Protein AF-A0A1G3PNZ6-F1 (afdb_monomer)

Structure (mmCIF, N/CA/C/O backbone):
data_AF-A0A1G3PNZ6-F1
#
_entry.id   AF-A0A1G3PNZ6-F1
#
loop_
_atom_site.group_PDB
_atom_site.id
_atom_site.type_symbol
_atom_site.label_atom_id
_atom_site.label_alt_id
_atom_site.label_comp_id
_atom_site.label_asym_id
_atom_site.label_entity_id
_atom_site.label_seq_id
_atom_site.pdbx_PDB_ins_code
_atom_site.Cartn_x
_atom_site.Cartn_y
_atom_site.Cartn_z
_atom_site.occupancy
_atom_site.B_iso_or_equiv
_atom_site.auth_seq_id
_atom_site.auth_comp_id
_atom_site.auth_asym_id
_atom_site.auth_atom_id
_atom_site.pdbx_PDB_model_num
ATOM 1 N N . MET A 1 1 ? 7.377 -13.218 5.905 1.00 54.66 1 MET A N 1
ATOM 2 C CA . MET A 1 1 ? 6.316 -12.201 6.117 1.00 54.66 1 MET A CA 1
ATOM 3 C C . MET A 1 1 ? 5.749 -11.751 4.774 1.00 54.66 1 MET A C 1
ATOM 5 O O . MET A 1 1 ? 6.492 -11.226 3.951 1.00 54.66 1 MET A O 1
ATOM 9 N N . SER A 1 2 ? 4.463 -11.990 4.519 1.00 65.81 2 SER A N 1
ATOM 10 C CA . SER A 1 2 ? 3.793 -11.625 3.263 1.00 65.81 2 SER A CA 1
ATOM 11 C C . SER A 1 2 ? 3.656 -10.100 3.144 1.00 65.81 2 SER A C 1
ATOM 13 O O . SER A 1 2 ? 3.146 -9.434 4.042 1.00 65.81 2 SER A O 1
ATOM 15 N N . ARG A 1 3 ? 4.133 -9.515 2.034 1.00 82.06 3 ARG A N 1
ATOM 16 C CA . ARG A 1 3 ? 3.858 -8.110 1.672 1.00 82.06 3 ARG A CA 1
ATOM 17 C C . ARG A 1 3 ? 2.463 -8.030 1.049 1.00 82.06 3 ARG A C 1
ATOM 19 O O . ARG A 1 3 ? 2.340 -7.794 -0.149 1.00 82.06 3 ARG A O 1
ATOM 26 N N . LYS A 1 4 ? 1.432 -8.308 1.845 1.00 88.44 4 LYS A N 1
ATOM 27 C CA . LYS A 1 4 ? 0.030 -8.208 1.434 1.00 88.44 4 LYS A CA 1
ATOM 28 C C . LYS A 1 4 ? -0.676 -7.120 2.236 1.00 88.44 4 LYS A C 1
ATOM 30 O O . LYS A 1 4 ? -0.279 -6.832 3.361 1.00 88.44 4 LYS A O 1
ATOM 35 N N . CYS A 1 5 ? -1.672 -6.495 1.622 1.00 88.62 5 CYS A N 1
ATOM 36 C CA . CYS A 1 5 ? -2.604 -5.632 2.333 1.00 88.62 5 CYS A CA 1
ATOM 37 C C . CYS A 1 5 ? -3.629 -6.491 3.075 1.00 88.62 5 CYS A C 1
ATOM 39 O O . CYS A 1 5 ? -4.235 -7.366 2.460 1.00 88.62 5 CYS A O 1
ATOM 41 N N . ASP A 1 6 ? -3.858 -6.190 4.350 1.00 86.56 6 ASP A N 1
ATOM 42 C CA . ASP A 1 6 ? -4.781 -6.947 5.203 1.00 86.56 6 ASP A CA 1
ATOM 43 C C . ASP A 1 6 ? -6.263 -6.697 4.855 1.00 86.56 6 ASP A C 1
ATOM 45 O O . ASP A 1 6 ? -7.116 -7.496 5.213 1.00 86.56 6 ASP A O 1
ATOM 49 N N . LEU A 1 7 ? -6.576 -5.621 4.118 1.00 84.75 7 LEU A N 1
ATOM 50 C CA . LEU A 1 7 ? -7.949 -5.273 3.716 1.00 84.75 7 LEU A CA 1
ATOM 51 C C . LEU A 1 7 ? -8.332 -5.800 2.338 1.00 84.75 7 LEU A C 1
ATOM 53 O O . LEU A 1 7 ? -9.336 -6.478 2.175 1.00 84.75 7 LEU A O 1
ATOM 57 N N . CYS A 1 8 ? -7.558 -5.435 1.314 1.00 85.25 8 CYS A N 1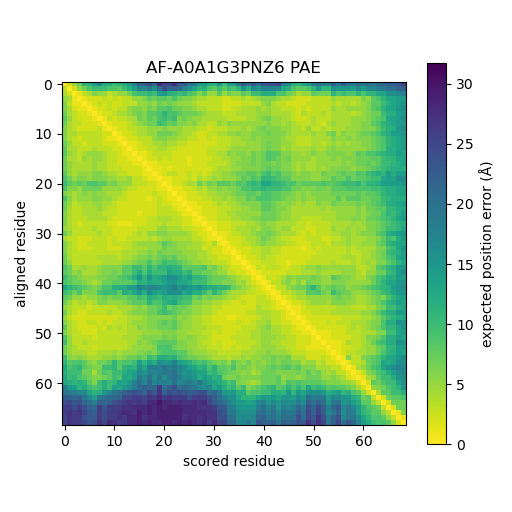
ATOM 58 C CA . CYS A 1 8 ? -7.879 -5.778 -0.073 1.00 85.25 8 CYS A CA 1
ATOM 59 C C . CYS A 1 8 ? -7.118 -7.005 -0.579 1.00 85.25 8 CYS A C 1
ATOM 61 O O . CYS A 1 8 ? -7.262 -7.372 -1.741 1.00 85.25 8 CYS A O 1
ATOM 63 N N . GLY A 1 9 ? -6.231 -7.590 0.230 1.00 87.12 9 GLY A N 1
ATOM 64 C CA . GLY A 1 9 ? -5.435 -8.750 -0.165 1.00 87.12 9 GLY A CA 1
ATOM 65 C C . GLY A 1 9 ? -4.379 -8.476 -1.241 1.00 87.12 9 GLY A C 1
ATOM 66 O O . GLY A 1 9 ? -3.657 -9.405 -1.612 1.00 87.12 9 GLY A O 1
ATOM 67 N N . LYS A 1 10 ? -4.240 -7.227 -1.728 1.00 88.69 10 LYS A N 1
ATOM 68 C CA . LYS A 1 10 ? -3.249 -6.850 -2.751 1.00 88.69 10 LYS A CA 1
ATOM 69 C C . LYS A 1 10 ? -1.867 -7.339 -2.340 1.00 88.69 10 LYS A C 1
ATOM 71 O O . LYS A 1 10 ? -1.368 -6.979 -1.272 1.00 88.69 10 LYS A O 1
ATOM 76 N N . GLY A 1 11 ? -1.270 -8.160 -3.193 1.00 90.38 11 GLY A N 1
ATOM 77 C CA . GLY A 1 11 ? 0.029 -8.777 -2.979 1.00 90.38 11 GLY 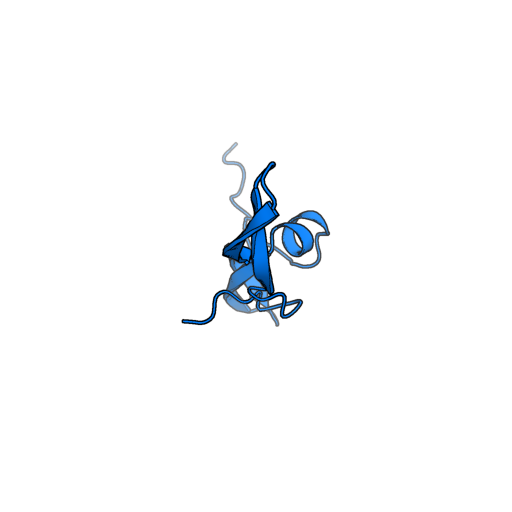A CA 1
ATOM 78 C C . GLY A 1 11 ? 1.042 -8.387 -4.049 1.00 90.38 11 GLY A C 1
ATOM 79 O O . GLY A 1 11 ? 0.724 -7.630 -4.965 1.00 90.38 11 GLY A O 1
ATOM 80 N N . PRO A 1 12 ? 2.277 -8.892 -3.932 1.00 92.19 12 PRO A N 1
ATOM 81 C CA . PRO A 1 12 ? 3.290 -8.680 -4.946 1.00 92.19 12 PRO A CA 1
ATOM 82 C C . PRO A 1 12 ? 2.908 -9.385 -6.249 1.00 92.19 12 PRO A C 1
ATOM 84 O O . PRO A 1 12 ? 2.588 -10.573 -6.236 1.00 92.19 12 PRO A O 1
ATOM 87 N N . VAL A 1 13 ? 3.018 -8.668 -7.362 1.00 92.00 13 VAL A N 1
ATOM 88 C CA . VAL A 1 13 ? 2.837 -9.211 -8.712 1.00 92.00 13 VAL A CA 1
ATOM 89 C C . VAL A 1 13 ? 4.213 -9.464 -9.316 1.00 92.00 13 VAL A C 1
ATOM 91 O O . VAL A 1 13 ? 5.135 -8.666 -9.143 1.00 92.00 13 VAL A O 1
ATOM 94 N N . THR A 1 14 ? 4.384 -10.595 -9.991 1.00 93.19 14 THR A N 1
ATOM 95 C CA . THR A 1 14 ? 5.623 -10.950 -10.691 1.00 93.19 14 THR A CA 1
ATOM 96 C C . THR A 1 14 ? 5.495 -10.678 -12.184 1.00 93.19 14 THR A C 1
ATOM 98 O O . THR A 1 14 ? 4.416 -10.773 -12.759 1.00 93.19 14 THR A O 1
ATOM 101 N N . GLY A 1 15 ? 6.614 -10.365 -12.829 1.00 94.06 15 GLY A N 1
ATOM 102 C CA . GLY A 1 15 ? 6.690 -10.268 -14.284 1.00 94.06 15 GLY A CA 1
ATOM 103 C C . GLY A 1 15 ? 8.106 -9.977 -14.746 1.00 94.06 15 GLY A C 1
ATOM 104 O O . GLY A 1 15 ? 9.066 -10.406 -14.102 1.00 94.06 15 GLY A O 1
ATOM 105 N N . ASN A 1 16 ? 8.233 -9.276 -15.871 1.00 96.50 16 ASN A N 1
ATOM 106 C CA . ASN A 1 16 ? 9.522 -8.944 -16.465 1.00 96.50 16 ASN A CA 1
ATOM 107 C C . ASN A 1 16 ? 9.669 -7.432 -16.640 1.00 96.50 16 ASN A C 1
ATOM 109 O O . ASN A 1 16 ? 8.740 -6.773 -17.100 1.00 96.50 16 ASN A O 1
ATOM 113 N N . SER A 1 17 ? 10.850 -6.909 -16.327 1.00 95.69 17 SER A N 1
ATOM 114 C CA . SER A 1 17 ? 11.300 -5.624 -16.846 1.00 95.69 17 SER A CA 1
ATOM 115 C C . SER A 1 17 ? 11.854 -5.861 -18.249 1.00 95.69 17 SER A C 1
ATOM 117 O O . SER A 1 17 ? 12.644 -6.787 -18.451 1.00 95.69 17 SER A O 1
ATOM 119 N N . VAL A 1 18 ? 11.392 -5.085 -19.225 1.00 95.38 18 VAL A N 1
ATOM 120 C CA . VAL A 1 18 ? 11.768 -5.230 -20.636 1.00 95.38 18 VAL A CA 1
ATOM 121 C C . VAL A 1 18 ? 12.608 -4.021 -21.026 1.00 95.38 18 VAL A C 1
ATOM 123 O O . VAL A 1 18 ? 12.142 -2.889 -20.915 1.00 95.38 18 VAL A O 1
ATOM 126 N N . SER A 1 19 ? 13.854 -4.247 -21.447 1.00 95.38 19 SER A N 1
ATOM 127 C CA . SER A 1 19 ? 14.709 -3.174 -21.968 1.00 95.38 19 SER A CA 1
ATOM 128 C C . SER A 1 19 ? 14.290 -2.752 -23.378 1.00 95.38 19 SER A C 1
ATOM 130 O O . SER A 1 19 ? 13.579 -3.475 -24.073 1.00 95.38 19 SER A O 1
ATOM 132 N N . HIS A 1 20 ? 14.826 -1.623 -23.848 1.00 95.62 20 HIS A N 1
ATOM 133 C CA . HIS A 1 20 ? 14.681 -1.178 -25.238 1.00 95.62 20 HIS A CA 1
ATOM 134 C C . HIS A 1 20 ? 15.116 -2.252 -26.260 1.00 95.62 20 HIS A C 1
ATOM 136 O O . HIS A 1 20 ? 14.492 -2.425 -27.299 1.00 95.62 20 HIS A O 1
ATOM 142 N N . SER A 1 21 ? 16.137 -3.044 -25.919 1.00 96.88 21 SER A N 1
ATOM 143 C CA . SER A 1 21 ? 16.619 -4.195 -26.698 1.00 96.88 21 SER A CA 1
ATOM 144 C C . SER A 1 21 ? 15.861 -5.507 -26.434 1.00 96.88 21 SER A C 1
ATOM 146 O O . SER A 1 21 ? 16.374 -6.581 -26.731 1.00 96.88 21 SER A O 1
ATOM 148 N N . HIS A 1 22 ? 14.663 -5.448 -25.843 1.00 93.88 22 HIS A N 1
ATOM 149 C CA . HIS A 1 22 ? 13.821 -6.600 -25.493 1.00 93.88 22 HIS A CA 1
ATOM 150 C C . HIS A 1 22 ? 14.459 -7.631 -24.546 1.00 93.88 22 HIS A C 1
ATOM 152 O O . HIS A 1 22 ? 13.984 -8.766 -24.438 1.00 93.88 22 HIS A O 1
ATOM 158 N N . LYS A 1 23 ? 15.489 -7.248 -23.783 1.00 95.56 23 LYS A N 1
ATOM 159 C CA . LYS A 1 23 ? 16.030 -8.109 -22.727 1.00 95.56 23 LYS A CA 1
ATOM 160 C C . LYS A 1 23 ? 15.029 -8.151 -21.577 1.00 95.56 23 LYS A C 1
ATOM 162 O O . LYS A 1 23 ? 14.699 -7.116 -21.000 1.00 95.56 23 LYS A O 1
ATOM 167 N N . LYS A 1 24 ? 14.535 -9.351 -21.266 1.00 96.19 24 LYS A N 1
ATOM 168 C CA . LYS A 1 24 ? 13.539 -9.594 -20.215 1.00 96.19 24 LYS A CA 1
ATOM 169 C C . LYS A 1 24 ? 14.247 -10.025 -18.932 1.00 96.19 24 LYS A C 1
ATOM 171 O O . LYS A 1 24 ? 14.793 -11.124 -18.878 1.00 96.19 24 LYS A O 1
ATOM 176 N N . THR A 1 25 ? 14.218 -9.190 -17.898 1.00 96.12 25 THR A N 1
ATOM 177 C CA . THR A 1 25 ? 14.719 -9.536 -16.557 1.00 96.12 25 THR A CA 1
ATOM 178 C C . THR A 1 25 ? 13.556 -9.736 -15.594 1.00 96.12 25 THR A C 1
ATOM 180 O O . THR A 1 25 ? 12.589 -8.978 -15.608 1.00 96.12 25 THR A O 1
ATOM 183 N N . ARG A 1 26 ? 13.615 -10.775 -14.754 1.00 95.25 26 ARG A N 1
ATOM 184 C CA . ARG A 1 26 ? 12.549 -11.061 -13.782 1.00 95.25 26 ARG A CA 1
ATOM 185 C C . ARG A 1 26 ? 12.469 -9.934 -12.754 1.00 95.25 26 ARG A C 1
ATOM 187 O O . ARG A 1 26 ? 13.475 -9.563 -12.160 1.00 95.25 26 ARG A O 1
ATOM 194 N N . THR A 1 27 ? 11.267 -9.421 -12.516 1.00 94.38 27 THR A N 1
ATOM 195 C CA . THR A 1 27 ? 11.006 -8.393 -11.504 1.00 94.38 27 THR A CA 1
ATOM 196 C C . THR A 1 27 ? 9.726 -8.692 -10.726 1.00 94.38 27 THR A C 1
ATOM 198 O O . THR A 1 27 ? 8.901 -9.528 -11.112 1.00 94.38 27 THR A O 1
ATOM 201 N N . ARG A 1 28 ? 9.576 -8.013 -9.591 1.00 92.06 28 ARG A N 1
ATOM 202 C CA . ARG A 1 28 ? 8.402 -8.079 -8.726 1.00 92.06 28 ARG A CA 1
ATOM 203 C C . ARG A 1 28 ? 7.952 -6.663 -8.390 1.00 92.06 28 ARG A C 1
ATOM 205 O O . ARG A 1 28 ? 8.694 -5.916 -7.758 1.00 92.06 28 ARG A O 1
ATOM 212 N N . TRP A 1 29 ? 6.705 -6.341 -8.711 1.00 91.75 29 TRP A N 1
ATOM 213 C CA . TRP A 1 29 ? 6.053 -5.118 -8.257 1.00 91.75 29 TRP A CA 1
ATOM 214 C C . TRP A 1 29 ? 5.383 -5.379 -6.917 1.00 91.75 29 TRP A C 1
ATOM 216 O O . TRP A 1 29 ? 4.516 -6.245 -6.788 1.00 91.75 29 TRP A O 1
ATOM 226 N N . VAL A 1 30 ? 5.825 -4.659 -5.892 1.00 91.38 30 VAL A N 1
ATOM 227 C CA . VAL A 1 30 ? 5.250 -4.736 -4.548 1.00 91.38 30 VAL A CA 1
ATOM 228 C C . VAL A 1 30 ? 4.247 -3.597 -4.352 1.00 91.38 30 VAL A C 1
ATOM 230 O O . VAL A 1 30 ? 4.531 -2.474 -4.768 1.00 91.38 30 VAL A O 1
ATOM 233 N N . PRO A 1 31 ? 3.094 -3.843 -3.705 1.00 90.19 31 PRO A N 1
ATOM 234 C CA . PRO A 1 31 ? 2.193 -2.764 -3.327 1.00 90.19 31 PRO A CA 1
ATOM 235 C C . PRO A 1 31 ? 2.872 -1.846 -2.304 1.00 90.19 31 PRO A C 1
ATOM 237 O O . PRO A 1 31 ? 3.628 -2.309 -1.443 1.00 90.19 31 PRO A O 1
ATOM 240 N N . ASN A 1 32 ? 2.578 -0.546 -2.371 1.00 90.31 32 ASN A N 1
ATOM 241 C CA . ASN A 1 32 ? 3.036 0.423 -1.377 1.00 90.31 32 ASN A CA 1
ATOM 242 C C . ASN A 1 32 ? 2.241 0.228 -0.076 1.00 90.31 32 ASN A C 1
ATOM 244 O O . ASN A 1 32 ? 1.122 0.729 0.055 1.00 90.31 32 ASN A O 1
ATOM 248 N N . LEU A 1 33 ? 2.788 -0.574 0.841 1.00 90.50 33 LEU A N 1
ATOM 24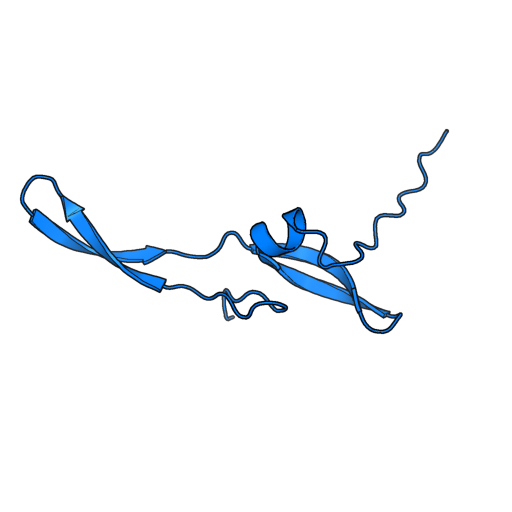9 C CA . LEU A 1 33 ? 2.167 -0.916 2.119 1.00 90.50 33 LEU A CA 1
ATOM 250 C C . LEU A 1 33 ? 2.694 -0.015 3.236 1.00 90.50 33 LEU A C 1
ATOM 252 O O . LEU A 1 33 ? 3.901 0.077 3.452 1.00 90.50 33 LEU A O 1
ATOM 256 N N . ARG A 1 34 ? 1.781 0.569 4.010 1.00 88.88 34 ARG A N 1
ATOM 257 C CA . ARG A 1 34 ? 2.071 1.301 5.244 1.00 88.88 34 ARG A CA 1
ATOM 258 C C . ARG A 1 34 ? 1.526 0.536 6.441 1.00 88.88 34 ARG A C 1
ATOM 260 O O . ARG A 1 34 ? 0.468 -0.082 6.363 1.00 88.88 34 ARG A O 1
ATOM 267 N N . SER A 1 35 ? 2.267 0.567 7.545 1.00 88.94 35 SER A N 1
ATOM 268 C CA . SER A 1 35 ? 1.799 0.017 8.820 1.00 88.94 35 SER A CA 1
ATOM 269 C C . SER A 1 35 ? 1.145 1.137 9.615 1.00 88.94 35 SER A C 1
ATOM 271 O O . SER A 1 35 ? 1.825 2.109 9.938 1.00 88.94 35 SER A O 1
ATOM 273 N N . ILE A 1 36 ? -0.144 1.007 9.913 1.00 86.44 36 ILE A N 1
ATOM 274 C CA . ILE A 1 36 ? -0.898 1.996 10.690 1.00 86.44 36 ILE A CA 1
ATOM 275 C C . ILE A 1 36 ? -1.658 1.319 11.828 1.00 86.44 36 ILE A C 1
ATOM 277 O O . ILE A 1 36 ? -1.932 0.118 11.772 1.00 86.44 36 ILE A O 1
ATOM 281 N N . ASN A 1 37 ? -2.005 2.106 12.845 1.00 86.25 37 ASN A N 1
ATOM 282 C CA . ASN A 1 37 ? -2.963 1.696 13.861 1.00 86.25 37 ASN A CA 1
ATOM 283 C C . ASN A 1 37 ? -4.365 2.032 13.352 1.00 86.25 37 ASN A C 1
ATOM 285 O O . ASN A 1 37 ? -4.669 3.187 13.038 1.00 86.25 37 ASN A O 1
ATOM 289 N N . ALA A 1 38 ? -5.193 1.005 13.226 1.00 85.69 38 ALA A N 1
ATOM 290 C CA . ALA A 1 38 ? -6.570 1.120 12.788 1.00 85.69 38 ALA A CA 1
ATOM 291 C C . ALA A 1 38 ? -7.497 0.551 13.854 1.00 85.69 38 ALA A C 1
ATOM 293 O O . ALA A 1 38 ? -7.146 -0.402 14.555 1.00 85.69 38 ALA A O 1
ATOM 294 N N . ILE A 1 39 ? -8.687 1.132 13.948 1.00 83.31 39 ILE A N 1
ATOM 295 C CA . ILE A 1 39 ? -9.750 0.604 14.794 1.00 83.31 39 ILE A CA 1
ATOM 296 C C . ILE A 1 39 ? -10.492 -0.443 13.964 1.00 83.31 39 ILE A C 1
ATOM 298 O O . ILE A 1 39 ? -11.150 -0.111 12.981 1.00 83.31 39 ILE A O 1
ATOM 302 N N . ILE A 1 40 ? -10.349 -1.711 14.344 1.00 79.31 40 ILE A N 1
ATOM 303 C CA . ILE A 1 40 ? -11.067 -2.840 13.747 1.00 79.31 40 ILE A CA 1
ATOM 304 C C . ILE A 1 40 ? -11.902 -3.464 14.859 1.00 79.31 40 ILE A C 1
ATOM 306 O O . ILE A 1 40 ? -11.353 -3.856 15.891 1.00 79.31 40 ILE A O 1
ATOM 310 N N . ASP A 1 41 ? -13.218 -3.534 14.664 1.00 78.88 41 ASP A N 1
ATOM 311 C CA . ASP A 1 41 ? -14.170 -4.092 15.636 1.00 78.88 41 ASP A CA 1
ATOM 312 C C . ASP A 1 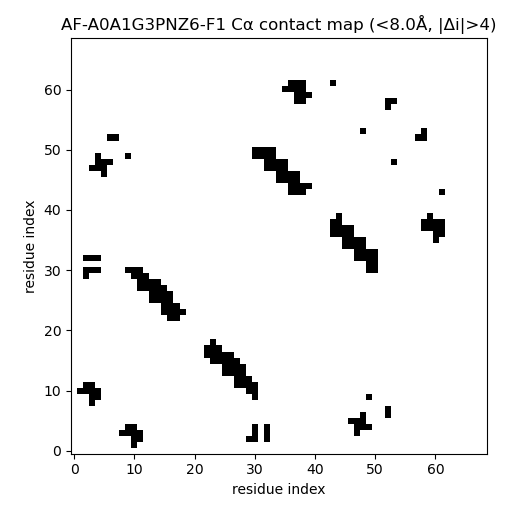41 ? -14.053 -3.451 17.034 1.00 78.88 41 ASP A C 1
ATOM 314 O O . ASP A 1 41 ? -14.051 -4.128 18.062 1.00 78.88 41 ASP A O 1
ATOM 318 N N . GLY A 1 42 ? -13.861 -2.126 17.076 1.00 79.62 42 GLY A N 1
ATOM 319 C CA . GLY A 1 42 ? -13.723 -1.361 18.322 1.00 79.62 42 GLY A CA 1
ATOM 320 C C . GLY A 1 42 ? -12.384 -1.532 19.053 1.00 79.62 42 GLY A C 1
ATOM 321 O O . GLY A 1 42 ? -12.197 -0.938 20.111 1.00 79.62 42 GLY A O 1
ATOM 322 N N . LYS A 1 43 ? -11.434 -2.303 18.504 1.00 81.88 43 LYS A N 1
ATOM 323 C CA . LYS A 1 43 ? -10.089 -2.485 19.071 1.00 81.88 43 LYS A CA 1
ATOM 324 C C . LYS A 1 43 ? -9.028 -1.872 18.169 1.00 81.88 43 LYS A C 1
ATOM 326 O O . LYS A 1 43 ? -9.067 -2.024 16.948 1.00 81.88 43 LYS A O 1
ATOM 331 N N . GLU A 1 44 ? -8.035 -1.230 18.774 1.00 83.75 44 GLU A N 1
ATOM 332 C CA . GLU A 1 44 ? -6.860 -0.765 18.041 1.00 83.75 44 GLU A CA 1
ATOM 333 C C . GLU A 1 44 ? -5.964 -1.949 17.676 1.00 83.75 44 GLU A C 1
ATOM 335 O O . GLU A 1 44 ? -5.499 -2.700 18.535 1.00 83.75 44 GLU A O 1
ATOM 340 N N . LYS A 1 45 ? -5.716 -2.120 16.379 1.00 86.00 45 LYS A N 1
ATOM 341 C CA . LYS A 1 45 ? -4.801 -3.130 15.852 1.00 86.00 45 LYS A CA 1
ATOM 342 C C . LYS A 1 45 ? -3.841 -2.490 14.861 1.00 86.00 45 LYS A C 1
ATOM 344 O O . LYS A 1 45 ? -4.210 -1.629 14.062 1.00 86.00 45 LYS A O 1
ATOM 349 N N . LYS A 1 46 ? -2.594 -2.953 14.892 1.00 87.44 46 LYS A N 1
ATOM 350 C CA . LYS A 1 46 ? -1.586 -2.588 13.899 1.00 87.44 46 LYS A CA 1
ATOM 351 C C . LYS A 1 46 ? -1.768 -3.460 12.662 1.00 87.44 46 LYS A C 1
ATOM 353 O O . LYS A 1 46 ? -1.589 -4.672 12.742 1.00 87.44 46 LYS A O 1
ATOM 358 N N . ILE A 1 47 ? -2.081 -2.840 11.530 1.00 88.12 47 ILE A N 1
ATOM 359 C CA . ILE A 1 47 ? -2.327 -3.533 10.258 1.00 88.12 47 ILE A CA 1
ATOM 360 C C . ILE A 1 47 ? -1.501 -2.934 9.121 1.00 88.12 47 ILE A C 1
ATOM 362 O O . ILE A 1 47 ? -1.080 -1.773 9.168 1.00 88.12 47 ILE A O 1
ATOM 366 N N . LYS A 1 48 ? -1.258 -3.741 8.086 1.00 89.56 48 LYS A N 1
ATOM 367 C CA . LYS A 1 48 ? -0.600 -3.334 6.844 1.00 89.56 48 LYS A CA 1
ATOM 368 C C . LYS A 1 48 ? -1.638 -3.023 5.780 1.00 89.56 48 LYS A C 1
ATOM 370 O O . LYS A 1 48 ? -2.367 -3.886 5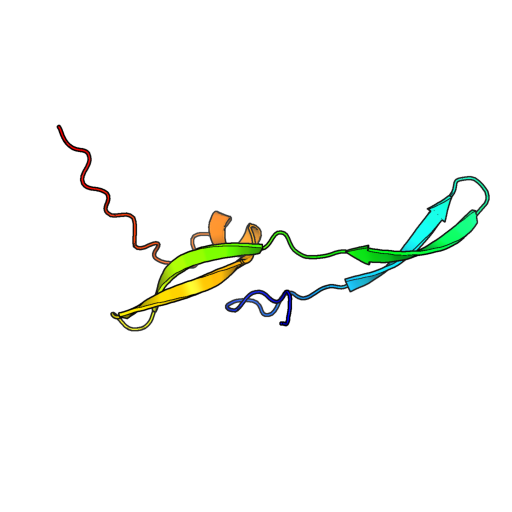.290 1.00 89.56 48 LYS A O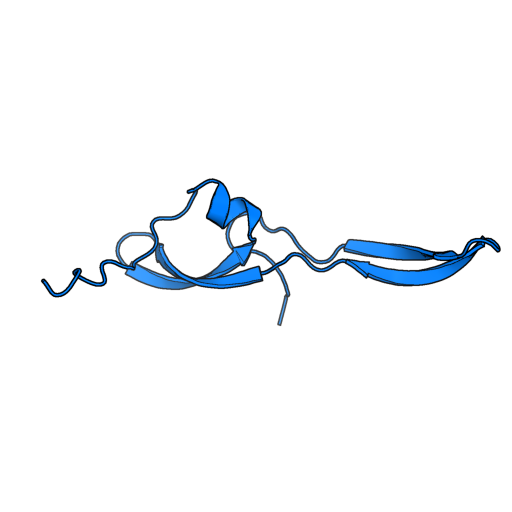 1
ATOM 375 N N . ILE A 1 49 ? -1.645 -1.773 5.352 1.00 89.88 49 ILE A N 1
ATOM 376 C CA . ILE A 1 49 ? -2.606 -1.245 4.391 1.00 89.88 49 ILE A CA 1
ATOM 377 C C . ILE A 1 49 ? -1.882 -0.742 3.154 1.00 89.88 49 ILE A C 1
ATOM 379 O O . ILE A 1 49 ? -0.835 -0.107 3.257 1.00 89.88 49 ILE A O 1
ATOM 383 N N . CYS A 1 50 ? -2.434 -1.021 1.974 1.00 90.94 50 CYS A N 1
ATOM 384 C CA . CYS A 1 50 ? -1.957 -0.403 0.744 1.00 90.94 50 CYS A CA 1
ATOM 385 C C . CYS A 1 50 ? -2.408 1.055 0.662 1.00 90.94 50 CYS A C 1
ATOM 387 O O . CYS A 1 50 ? -3.471 1.423 1.166 1.00 90.94 50 CYS A O 1
ATOM 389 N N . MET A 1 51 ? -1.610 1.878 -0.012 1.00 87.44 51 MET A N 1
ATOM 390 C CA . MET A 1 51 ? -1.898 3.304 -0.113 1.00 87.44 51 MET A CA 1
ATOM 391 C C . MET A 1 51 ? -3.265 3.599 -0.753 1.00 87.44 51 MET A C 1
ATOM 393 O O . MET A 1 51 ? -3.930 4.528 -0.316 1.00 87.44 51 MET A O 1
ATOM 397 N N . ASP A 1 52 ? -3.736 2.758 -1.679 1.00 87.25 52 ASP A N 1
ATOM 398 C CA . ASP A 1 52 ? -5.062 2.905 -2.303 1.00 87.25 52 ASP A CA 1
ATOM 399 C C . ASP A 1 52 ? -6.217 2.703 -1.312 1.00 87.25 52 ASP A C 1
ATOM 401 O O . ASP A 1 52 ? -7.242 3.371 -1.386 1.00 87.25 52 ASP A O 1
ATOM 405 N N . CYS A 1 53 ? -6.079 1.760 -0.374 1.00 86.12 53 CYS A N 1
ATOM 406 C CA . CYS A 1 53 ? -7.081 1.551 0.672 1.00 86.12 53 CYS A CA 1
ATOM 407 C C . CYS A 1 53 ? -7.053 2.681 1.703 1.00 86.12 53 CYS A C 1
ATOM 409 O O . CYS A 1 53 ? -8.103 3.026 2.243 1.00 86.12 53 CYS A O 1
ATOM 411 N N . LEU A 1 54 ? -5.866 3.242 1.961 1.00 86.38 54 LEU A N 1
ATOM 412 C CA . LEU A 1 54 ? -5.707 4.379 2.860 1.00 86.38 54 LEU A CA 1
ATOM 413 C C . LEU A 1 54 ? -6.317 5.651 2.263 1.00 86.38 54 LEU A C 1
ATOM 415 O O . LEU A 1 54 ? -7.064 6.340 2.948 1.00 86.38 54 LEU A O 1
ATOM 419 N N . SER A 1 55 ? -6.032 5.946 0.991 1.00 85.12 55 SER A N 1
ATOM 420 C CA . SER A 1 55 ? -6.565 7.125 0.302 1.00 85.12 55 SER A CA 1
ATOM 421 C C . SER A 1 55 ? -8.073 7.040 0.076 1.00 85.12 55 SER A C 1
ATOM 423 O O . SER A 1 55 ? -8.755 8.053 0.166 1.00 85.12 55 SER A O 1
ATOM 425 N N . ALA A 1 56 ? -8.611 5.837 -0.145 1.00 85.56 56 ALA A N 1
ATOM 426 C CA . ALA A 1 56 ? -10.047 5.615 -0.285 1.00 85.56 56 ALA A CA 1
ATOM 427 C C . ALA A 1 56 ? -10.835 5.709 1.039 1.00 85.56 56 ALA A C 1
ATOM 429 O O . ALA A 1 56 ? -12.040 5.477 1.032 1.00 85.56 56 ALA A O 1
ATOM 430 N N . GLY A 1 57 ? -10.183 5.979 2.179 1.00 81.50 57 GLY A N 1
ATOM 431 C CA . GLY A 1 57 ? -10.869 6.154 3.464 1.00 81.50 57 GLY A CA 1
ATOM 432 C C . GLY A 1 57 ? -11.563 4.895 3.991 1.00 81.50 57 GLY A C 1
ATOM 433 O O . GLY A 1 57 ? -12.427 4.986 4.856 1.00 81.50 57 GLY A O 1
ATOM 434 N N . LYS A 1 58 ? -11.183 3.701 3.514 1.00 78.12 58 LYS A N 1
ATOM 435 C CA . LYS A 1 58 ? -11.817 2.418 3.889 1.00 78.12 58 LYS A CA 1
ATOM 436 C C . LYS A 1 58 ? -11.533 1.986 5.336 1.00 78.12 58 LYS A C 1
ATOM 438 O O . LYS A 1 58 ? -11.823 0.853 5.705 1.00 78.12 58 LYS A O 1
ATOM 443 N N . VAL A 1 59 ? -10.881 2.843 6.122 1.00 77.50 59 VAL A N 1
ATOM 444 C CA . VAL A 1 59 ? -10.307 2.524 7.429 1.00 77.50 59 VAL A CA 1
ATOM 445 C C . VAL A 1 59 ? -10.438 3.721 8.347 1.00 77.50 59 VAL A C 1
ATOM 447 O O . VAL A 1 59 ? -9.952 4.806 8.029 1.00 77.50 59 VAL A O 1
ATOM 450 N N . ALA A 1 60 ? -11.016 3.493 9.524 1.00 74.00 60 ALA A N 1
ATOM 451 C CA . ALA A 1 60 ? -10.944 4.436 10.626 1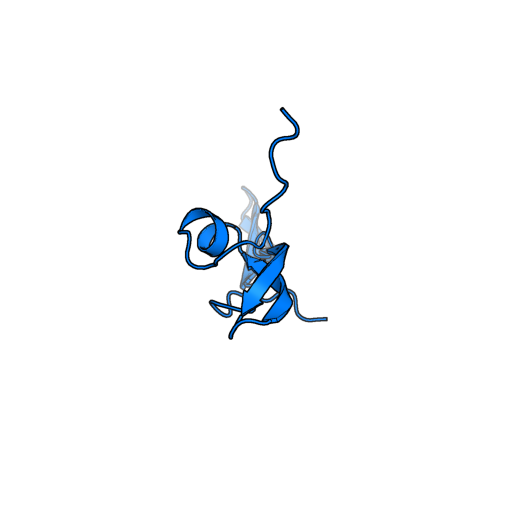.00 74.00 60 ALA A CA 1
ATOM 452 C C . ALA A 1 60 ? -9.529 4.394 11.219 1.00 74.00 60 ALA A C 1
ATOM 454 O O . ALA A 1 60 ? -9.130 3.433 11.887 1.00 74.00 60 ALA A O 1
ATOM 455 N N . ILE A 1 61 ? -8.740 5.424 10.924 1.00 70.88 61 ILE A N 1
ATOM 456 C CA . ILE A 1 61 ? -7.399 5.570 11.484 1.00 70.88 61 ILE A CA 1
ATOM 457 C C . ILE A 1 61 ? -7.535 6.079 12.924 1.00 70.88 61 ILE A C 1
ATOM 459 O O . ILE A 1 61 ? -8.295 7.012 13.170 1.00 70.88 61 ILE A O 1
ATOM 463 N N . SER A 1 62 ? -6.784 5.516 13.875 1.00 63.81 62 SER A N 1
ATOM 464 C CA . SER A 1 62 ? -6.901 5.889 15.295 1.00 63.81 62 SER A CA 1
ATOM 465 C C . SER A 1 62 ? -6.266 7.240 15.662 1.00 63.81 62 SER A C 1
ATOM 467 O O . SER A 1 62 ? -6.201 7.584 16.840 1.00 63.81 62 SER A O 1
ATOM 469 N N . TYR A 1 63 ? -5.790 8.036 14.692 1.00 62.62 63 TYR A N 1
ATOM 470 C CA . TYR A 1 63 ? -5.129 9.321 14.956 1.00 62.62 63 TYR A CA 1
ATOM 471 C C . TYR A 1 63 ? -6.117 10.410 15.400 1.00 62.62 63 TYR A C 1
ATOM 473 O O . TYR A 1 63 ? -6.221 11.462 14.776 1.00 62.62 63 TYR A O 1
ATOM 481 N N . HIS A 1 64 ? -6.752 10.240 16.555 1.00 55.00 64 HIS A N 1
ATOM 482 C CA . HIS A 1 64 ? -7.088 11.382 17.389 1.00 55.00 64 HIS A CA 1
ATOM 483 C C . HIS A 1 64 ? -5.846 11.768 18.201 1.00 55.00 64 HIS A C 1
ATOM 485 O O . HIS A 1 64 ? -5.801 11.679 19.426 1.00 55.00 64 HIS A O 1
ATOM 491 N N . ARG A 1 65 ? -4.797 12.239 17.511 1.00 54.19 65 ARG A N 1
ATOM 492 C CA . ARG A 1 65 ? -3.890 13.189 18.158 1.00 54.19 65 ARG A CA 1
ATOM 493 C C . ARG A 1 65 ? -4.766 14.419 18.364 1.00 54.19 65 ARG A C 1
ATOM 495 O O . ARG A 1 65 ? -4.989 15.156 17.407 1.00 54.19 65 ARG A O 1
ATOM 502 N N . LYS A 1 66 ? -5.332 14.596 19.567 1.00 46.81 66 LYS A N 1
ATOM 503 C CA . LYS A 1 66 ? -5.919 15.881 19.967 1.00 46.81 66 LYS A CA 1
ATOM 504 C C . LYS A 1 66 ? -4.930 16.945 19.492 1.00 46.81 66 LYS A C 1
ATOM 506 O O . LYS A 1 66 ? -3.765 16.894 19.896 1.00 46.81 66 LYS A O 1
ATOM 511 N N . LYS A 1 67 ? -5.345 17.834 18.583 1.00 45.50 67 LYS A N 1
ATOM 512 C CA . LYS A 1 67 ? -4.620 19.085 18.344 1.00 45.50 67 LYS A CA 1
ATOM 513 C C . LYS A 1 67 ? -4.453 19.682 19.742 1.00 45.50 67 LYS A C 1
ATOM 515 O O . LYS A 1 67 ? -5.453 20.046 20.354 1.00 45.50 67 LYS A O 1
ATOM 520 N N . LYS A 1 68 ? -3.240 19.651 20.304 1.00 45.50 68 LYS A N 1
ATOM 521 C CA . LYS A 1 68 ? -2.926 20.497 21.453 1.00 45.50 68 LYS A CA 1
ATOM 522 C C . LYS A 1 68 ? -3.139 21.913 20.924 1.00 45.50 68 LYS A C 1
ATOM 524 O O . LYS A 1 68 ? -2.477 22.277 19.952 1.00 45.50 68 LYS A O 1
ATOM 529 N N . ALA A 1 69 ? -4.170 22.575 21.444 1.00 47.72 69 ALA A N 1
ATOM 530 C CA . ALA A 1 69 ? -4.358 24.007 21.284 1.00 47.72 69 ALA A CA 1
ATOM 531 C C . ALA A 1 69 ? -3.119 24.740 21.809 1.00 47.72 69 ALA A C 1
ATOM 533 O O . ALA A 1 69 ? -2.483 24.194 22.746 1.00 47.72 69 ALA A O 1
#

Foldseek 3Di:
DFLAFPPPRDGKDWFFDQDPVRDTDIDIDGFQWDWAFFQDPNDTDTGIHGPVCVVVVVTHGPPPPPPPD

Sequence (69 aa):
MSRKCDLCGKGPVTGNSVSHSHKKTRTRWVPNLRSINAIIDGKEKKIKICMDCLSAGKVAISYHRKKKA

Mean predicted aligned error: 7.36 Å

Solvent-accessible surface area (backbone atoms only — not comparable to full-atom va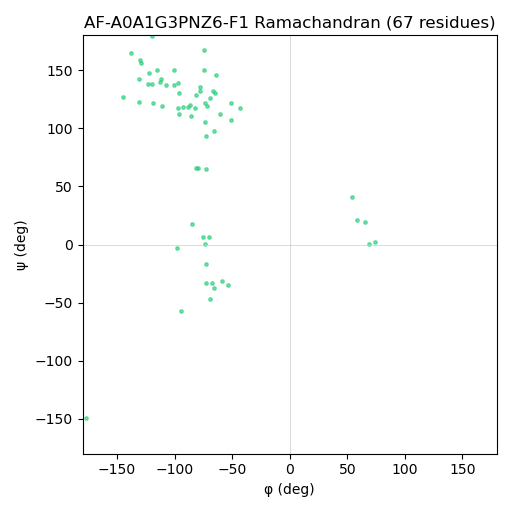lues): 4406 Å² total; per-residue (Å²): 134,82,71,44,18,78,81,80,59,53,47,62,45,77,53,65,48,69,46,97,85,65,51,71,42,85,42,69,54,66,61,63,66,46,81,44,56,29,52,54,95,91,38,83,42,82,44,40,37,31,55,70,51,61,75,67,58,79,58,56,63,64,79,76,69,71,78,79,126

Secondary structure (DSSP, 8-state):
-----TTT---PEEEEEE-TT--EEEEEEPP-EEEEEEEETTEEEEEEEEHHHHHTT-S-B--------

Nearest PDB structures (foldseek):
  8cvm-assembly1_w  TM=9.209E-01  e=3.927E-06  Cutibac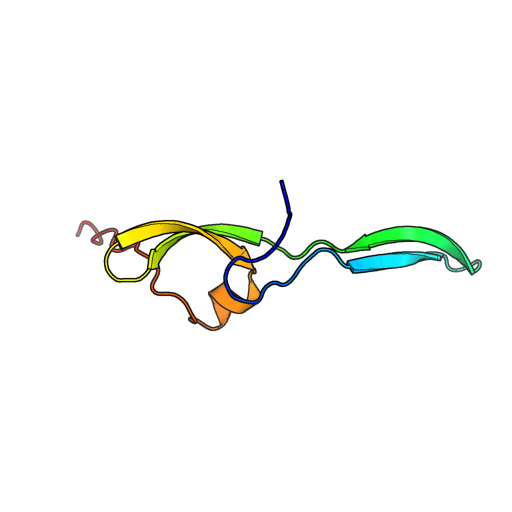terium acnes
  7nhm-assembly1_1  TM=9.615E-01  e=4.947E-05  Staphylococcus aureus subsp. aureus NCTC 8325
  7nhk-assembly1_Z  TM=9.293E-01  e=5.598E-05  Enterococcus faecalis
  7nhl-assembly1_1  TM=9.115E-01  e=2.969E-04  Staphylococcus aureus subsp. aureus NCTC 8325
  6wu9-assembly1_Y  TM=9.389E-01  e=4.301E-04  Enterococcus faecalis OG1RF

pLDDT: mean 83.23, std 13.43, range [45.5, 96.88]

Radius of gyration: 17.12 Å; Cα contacts (8 Å, |Δi|>4): 107; chains: 1; bounding box: 31×36×48 Å